Protein AF-A0A7V0LRC5-F1 (afdb_monomer)

Secondary structure (DSSP, 8-state):
---HHHHHHHHHHHHHHHHHHHHHHHHHHHHHHHHHHHHHHHHHHHHTGGGS-HHHHHHHHHHHHHHHHHHH-TT--HHHHHHHHHHHHHHTHHHHHHHHHHHHHHHHHHHHTTTTTS-SS--------------

Radius of gyration: 29.4 Å; Cα contacts (8 Å, |Δi|>4): 55; chains: 1; bounding box: 99×30×68 Å

Mean predicted aligned error: 12.47 Å

Solvent-accessible surface area (backbone atoms only — not comparable to full-atom values): 7906 Å² total; per-residue (Å²): 131,82,53,71,71,56,51,55,50,53,51,52,53,51,50,51,52,53,52,51,55,48,52,55,49,54,41,54,53,50,51,52,51,43,52,52,51,45,53,54,51,51,53,47,50,65,76,44,41,91,81,47,56,72,67,53,50,49,49,33,52,51,29,42,49,52,36,51,53,46,71,68,40,91,80,55,48,64,66,56,51,49,55,30,44,53,45,33,53,62,49,37,44,69,58,53,54,49,53,53,49,53,53,52,54,50,53,52,50,57,54,50,63,64,56,75,71,68,80,73,83,85,86,86,76,89,81,79,88,79,84,84,82,89,135

Sequence (135 aa):
ALAQEDIDRMVHDAEQYAEEDRRLREAAETRNQADQLAHQTDKLLTEQAEQLNDEEKTAIASALEELRTTLNDENASTEDLRAKMDAVVSASQSLAQRLYQQQAEQAEQATAASDEGASDEDVVEAEIIDEGDES

Foldseek 3Di:
DDDPVVVVVVVVVVVVVVVVVVQVVLQVVLLVVLVVLLVVLVVLCVVCVVVDDPVLSVQLVVLSVLLVVLSPDPPRHSVSNVVSSVSNCVSCVVVVVVVVVVVVVVVVVVVVVVVVVPPPDDDPPDDDDDDDDDD

Nearest PDB structures (foldseek):
  7ko2-assembly4_D  TM=8.856E-01  e=9.292E-05  Escherichia coli K-12
  3dpo-assembly2_A  TM=7.938E-01  e=8.246E-05  Escherichia coli K-12
  7ko2-assembly2_B  TM=8.727E-01  e=1.793E-04  Escherichia coli K-12
  4r5l-assembly1_A  TM=7.574E-01  e=6.893E-05  Escherichia coli K-12
  4jnf-assembly1_A  TM=7.909E-01  e=2.020E-04  Escherichia coli K-12

pLDDT: mean 81.76, std 17.69, range [43.34, 97.81]

Structure (mmCIF, N/CA/C/O backbone):
data_AF-A0A7V0LRC5-F1
#
_entry.id   AF-A0A7V0LRC5-F1
#
loop_
_atom_site.group_PDB
_atom_site.id
_atom_site.type_symbol
_atom_site.label_atom_id
_atom_site.label_alt_id
_atom_site.label_comp_id
_atom_site.label_asym_id
_atom_site.label_entity_id
_atom_site.label_seq_id
_atom_site.pdbx_PDB_ins_code
_atom_site.Cartn_x
_atom_site.Cartn_y
_atom_site.Cartn_z
_atom_site.occupancy
_atom_site.B_iso_or_equiv
_atom_site.auth_seq_id
_atom_site.auth_comp_id
_atom_site.auth_asym_id
_atom_site.auth_atom_id
_atom_site.pdbx_PDB_model_num
ATOM 1 N N . ALA A 1 1 ? 19.813 0.111 -48.625 1.00 66.62 1 ALA A N 1
ATOM 2 C CA . ALA A 1 1 ? 19.176 -0.969 -47.851 1.00 66.62 1 ALA A CA 1
ATOM 3 C C . ALA A 1 1 ? 19.958 -1.096 -46.559 1.00 66.62 1 ALA A C 1
ATOM 5 O O . ALA A 1 1 ? 21.181 -1.072 -46.638 1.00 66.62 1 ALA A O 1
ATOM 6 N N . LEU A 1 2 ? 19.285 -1.129 -45.409 1.00 65.12 2 LEU A N 1
ATOM 7 C CA . LEU A 1 2 ? 19.942 -1.497 -44.154 1.00 65.12 2 LEU A CA 1
ATOM 8 C C . LEU A 1 2 ? 20.457 -2.934 -44.299 1.00 65.12 2 LEU A C 1
ATOM 10 O O . LEU A 1 2 ? 19.791 -3.752 -44.941 1.00 65.12 2 LEU A O 1
ATOM 14 N N . ALA A 1 3 ? 21.653 -3.220 -43.785 1.00 82.31 3 ALA A N 1
ATOM 15 C CA . ALA A 1 3 ? 22.128 -4.594 -43.719 1.00 82.31 3 ALA A CA 1
ATOM 16 C C . ALA A 1 3 ? 21.22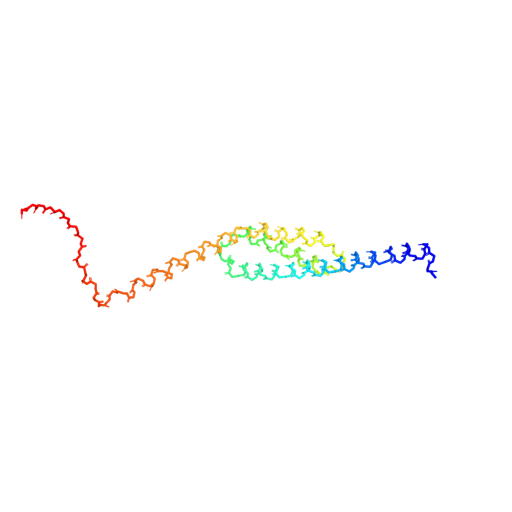1 -5.375 -42.758 1.00 82.31 3 ALA A C 1
ATOM 18 O O . ALA A 1 3 ? 20.700 -4.800 -41.806 1.00 82.31 3 ALA A O 1
ATOM 19 N N . GLN A 1 4 ? 21.030 -6.673 -42.995 1.00 80.69 4 GLN A N 1
ATOM 20 C CA . GLN A 1 4 ? 20.206 -7.525 -42.129 1.00 80.69 4 GLN A CA 1
ATOM 21 C C . GLN A 1 4 ? 20.619 -7.395 -40.647 1.00 80.69 4 GLN A C 1
ATOM 23 O O . GLN A 1 4 ? 19.768 -7.252 -39.783 1.00 80.69 4 GLN A O 1
ATOM 28 N N . GLU A 1 5 ? 21.924 -7.287 -40.385 1.00 81.25 5 GLU A N 1
ATOM 29 C CA . GLU A 1 5 ? 22.511 -7.064 -39.055 1.00 81.25 5 GLU A CA 1
ATOM 30 C C . GLU A 1 5 ? 22.058 -5.755 -38.377 1.00 81.25 5 GLU A C 1
ATOM 32 O O . GLU A 1 5 ? 21.841 -5.721 -37.167 1.00 81.25 5 GLU A O 1
ATOM 37 N N . ASP A 1 6 ? 21.867 -4.676 -39.145 1.00 82.38 6 ASP A N 1
ATOM 38 C CA . ASP A 1 6 ? 21.354 -3.408 -38.615 1.00 82.38 6 ASP A CA 1
ATOM 39 C C . ASP A 1 6 ? 19.860 -3.493 -38.291 1.00 82.38 6 ASP A C 1
ATOM 41 O O . ASP A 1 6 ? 19.409 -2.861 -37.338 1.00 82.38 6 ASP A O 1
ATOM 45 N N . ILE A 1 7 ? 19.098 -4.276 -39.064 1.00 81.88 7 ILE A N 1
ATOM 46 C CA . ILE A 1 7 ? 17.665 -4.500 -38.833 1.00 81.88 7 ILE A CA 1
ATOM 47 C C . ILE A 1 7 ? 17.469 -5.325 -37.560 1.00 81.88 7 ILE A C 1
ATOM 49 O O . ILE A 1 7 ? 16.690 -4.921 -36.702 1.00 81.88 7 ILE A O 1
ATOM 53 N N . ASP A 1 8 ? 18.200 -6.430 -37.407 1.00 84.69 8 ASP A N 1
ATOM 54 C CA . ASP A 1 8 ? 18.142 -7.278 -36.212 1.00 84.69 8 ASP A CA 1
ATOM 55 C C . ASP A 1 8 ? 18.528 -6.502 -34.940 1.00 84.69 8 ASP A C 1
ATOM 57 O O . ASP A 1 8 ? 17.836 -6.592 -33.925 1.00 84.69 8 ASP A O 1
ATOM 61 N N . ARG A 1 9 ? 19.562 -5.649 -35.009 1.00 86.44 9 ARG A N 1
ATOM 62 C CA . ARG A 1 9 ? 19.918 -4.748 -33.902 1.00 86.44 9 ARG A CA 1
ATOM 63 C C . ARG A 1 9 ? 18.801 -3.752 -33.578 1.00 86.44 9 ARG A C 1
ATOM 65 O O . ARG A 1 9 ? 18.459 -3.590 -32.414 1.00 86.44 9 ARG A O 1
ATOM 72 N N . MET A 1 10 ? 18.211 -3.110 -34.589 1.00 84.50 10 MET A N 1
ATOM 73 C CA . MET A 1 10 ? 17.117 -2.151 -34.379 1.00 84.50 10 MET A CA 1
ATOM 74 C C . MET A 1 10 ? 15.874 -2.800 -33.761 1.00 84.50 10 MET A C 1
ATOM 76 O O . MET A 1 10 ? 15.209 -2.168 -32.944 1.00 84.50 10 MET A O 1
ATOM 80 N N . VAL A 1 11 ? 15.553 -4.041 -34.143 1.00 87.94 11 VAL A N 1
ATOM 81 C CA . VAL A 1 11 ? 14.435 -4.795 -33.556 1.00 87.94 11 VAL A CA 1
ATOM 82 C C . VAL A 1 11 ? 14.723 -5.115 -32.093 1.00 87.94 11 VAL A C 1
ATOM 84 O O . VAL A 1 11 ? 13.891 -4.814 -31.244 1.00 87.94 11 VAL A O 1
ATOM 87 N N . HIS A 1 12 ? 15.911 -5.639 -31.788 1.00 88.88 12 HIS A N 1
ATOM 88 C CA . HIS A 1 12 ? 16.288 -5.976 -30.418 1.00 88.88 12 HIS A CA 1
ATOM 89 C C . HIS A 1 12 ? 16.291 -4.753 -29.488 1.00 88.88 12 HIS A C 1
ATOM 91 O O . HIS A 1 12 ? 15.756 -4.812 -28.381 1.00 88.88 12 HIS A O 1
ATOM 97 N N . ASP A 1 13 ? 16.844 -3.628 -29.946 1.00 86.31 13 ASP A N 1
ATOM 98 C CA . ASP A 1 13 ? 16.845 -2.382 -29.179 1.00 86.31 13 ASP A CA 1
ATOM 99 C C . ASP A 1 13 ? 15.404 -1.908 -28.919 1.00 86.31 13 ASP A C 1
ATOM 101 O O . ASP A 1 13 ? 15.056 -1.558 -27.792 1.00 86.31 13 ASP A O 1
ATOM 105 N N . ALA A 1 14 ? 14.533 -1.955 -29.935 1.00 87.88 14 ALA A N 1
ATOM 106 C CA . ALA A 1 14 ? 13.127 -1.580 -29.790 1.00 87.88 14 ALA A CA 1
ATOM 107 C C . ALA A 1 14 ? 12.365 -2.484 -28.805 1.00 87.88 14 ALA A C 1
ATOM 109 O O . ALA A 1 14 ? 11.554 -1.983 -28.024 1.00 87.88 14 ALA A O 1
ATOM 110 N N . GLU A 1 15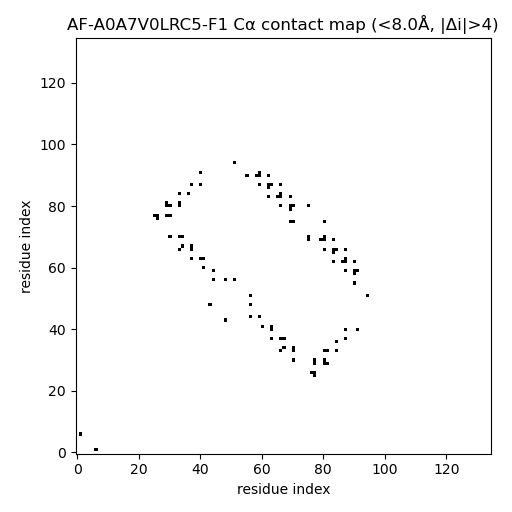 ? 12.627 -3.793 -28.815 1.00 90.06 15 GLU A N 1
ATOM 111 C CA . GLU A 1 15 ? 12.036 -4.746 -27.870 1.00 90.06 15 GLU A CA 1
ATOM 112 C C . GLU A 1 15 ? 12.479 -4.468 -26.430 1.00 90.06 15 GLU A C 1
ATOM 114 O O . GLU A 1 15 ? 11.636 -4.432 -25.532 1.00 90.06 15 GLU A O 1
ATOM 119 N N . GLN A 1 16 ? 13.768 -4.195 -26.206 1.00 91.50 16 GLN A N 1
ATOM 120 C CA . GLN A 1 16 ? 14.274 -3.866 -24.872 1.00 91.50 16 GLN A CA 1
ATOM 121 C C . GLN A 1 16 ? 13.678 -2.565 -24.329 1.00 91.50 16 GLN A C 1
ATOM 123 O O . GLN A 1 16 ? 13.232 -2.534 -23.182 1.00 91.50 16 GLN A O 1
ATOM 128 N N . TYR A 1 17 ? 13.588 -1.513 -25.150 1.00 90.06 17 TYR A N 1
ATOM 129 C CA . TYR A 1 17 ? 12.942 -0.266 -24.732 1.00 90.06 17 TYR A CA 1
ATOM 130 C C . TYR A 1 17 ? 11.454 -0.457 -24.419 1.00 90.06 17 TYR A C 1
ATOM 132 O O . TYR A 1 17 ? 10.946 0.136 -23.468 1.00 90.06 17 TYR A O 1
ATOM 140 N N . ALA A 1 18 ? 10.750 -1.292 -25.190 1.00 91.81 18 ALA A N 1
ATOM 141 C CA . ALA A 1 18 ? 9.351 -1.607 -24.922 1.00 91.81 18 ALA A CA 1
ATOM 142 C C . ALA A 1 18 ? 9.173 -2.379 -23.602 1.00 91.81 18 ALA A C 1
ATOM 144 O O . ALA A 1 18 ? 8.224 -2.118 -22.860 1.00 91.81 18 ALA A O 1
ATOM 145 N N . GLU A 1 19 ? 10.077 -3.312 -23.285 1.00 90.62 19 GLU A N 1
ATOM 146 C CA . GLU A 1 19 ? 10.054 -4.045 -22.016 1.00 90.62 19 GLU A CA 1
ATOM 147 C C . GLU A 1 19 ? 10.386 -3.136 -20.822 1.00 90.62 19 GLU A C 1
ATOM 149 O O . GLU A 1 19 ? 9.738 -3.230 -19.776 1.00 90.62 19 GLU A O 1
ATOM 154 N N . GLU A 1 20 ? 11.348 -2.225 -20.976 1.00 89.69 20 GLU A N 1
ATOM 155 C CA . GLU A 1 20 ? 11.720 -1.261 -19.940 1.00 89.69 20 GLU A CA 1
ATOM 156 C C . GLU A 1 20 ? 10.585 -0.269 -19.644 1.00 89.69 20 GLU A C 1
ATOM 158 O O . GLU A 1 20 ? 10.208 -0.113 -18.481 1.00 89.69 20 GLU A O 1
ATOM 163 N N . ASP A 1 21 ? 9.963 0.324 -20.673 1.00 92.00 21 ASP A N 1
ATOM 164 C CA . ASP A 1 21 ? 8.799 1.213 -20.502 1.00 92.00 21 ASP A CA 1
ATOM 165 C C . ASP A 1 21 ? 7.650 0.493 -19.787 1.00 92.00 21 ASP A C 1
ATOM 167 O O . ASP A 1 21 ? 7.045 1.022 -18.848 1.00 92.00 21 ASP A O 1
ATOM 171 N N . ARG A 1 22 ? 7.393 -0.762 -20.173 1.00 90.75 22 ARG A N 1
ATOM 172 C CA . ARG A 1 22 ? 6.377 -1.589 -19.528 1.00 90.75 22 ARG A CA 1
ATOM 173 C C . ARG A 1 22 ? 6.693 -1.823 -18.052 1.00 90.75 22 ARG A C 1
ATOM 175 O O . ARG A 1 22 ? 5.802 -1.647 -17.223 1.00 90.75 22 ARG A O 1
ATOM 182 N N . ARG A 1 23 ? 7.935 -2.181 -17.705 1.00 89.69 23 ARG A N 1
ATOM 183 C CA . ARG A 1 23 ? 8.342 -2.372 -16.302 1.00 89.69 23 ARG A CA 1
ATOM 184 C C . ARG A 1 23 ? 8.183 -1.094 -15.484 1.00 89.69 23 ARG A C 1
ATOM 186 O O . ARG A 1 23 ? 7.665 -1.157 -14.371 1.00 89.69 23 ARG A O 1
ATOM 193 N N . LEU A 1 24 ? 8.593 0.052 -16.027 1.00 90.75 24 LEU A N 1
ATOM 194 C CA . LEU A 1 24 ? 8.466 1.345 -15.350 1.00 90.75 24 LEU A CA 1
ATOM 195 C C . LEU A 1 24 ? 6.999 1.707 -15.103 1.00 90.75 24 LEU A C 1
ATOM 197 O O . LEU A 1 24 ? 6.644 2.131 -14.001 1.00 90.75 24 LEU A O 1
ATOM 201 N N . ARG A 1 25 ? 6.135 1.484 -16.100 1.00 93.69 25 ARG A N 1
ATOM 202 C CA . ARG A 1 25 ? 4.691 1.690 -15.963 1.00 93.69 25 ARG A CA 1
ATOM 203 C C . ARG A 1 25 ? 4.100 0.781 -14.887 1.00 93.69 25 ARG A C 1
ATOM 205 O O . ARG A 1 25 ? 3.455 1.280 -13.969 1.00 93.69 25 ARG A O 1
ATOM 212 N N . GLU A 1 26 ? 4.369 -0.521 -14.957 1.00 93.44 26 GLU A N 1
ATOM 213 C CA . GLU A 1 26 ? 3.864 -1.494 -13.983 1.00 93.44 26 GLU A CA 1
ATOM 214 C C . GLU A 1 26 ? 4.335 -1.168 -12.556 1.00 93.44 26 GLU A C 1
ATOM 216 O O . GLU A 1 26 ? 3.570 -1.319 -11.601 1.00 93.44 26 GLU A O 1
ATOM 221 N N . ALA A 1 27 ? 5.570 -0.682 -12.395 1.00 91.75 27 ALA A N 1
ATOM 222 C CA . ALA A 1 27 ? 6.091 -0.231 -11.110 1.00 91.75 27 ALA A CA 1
ATOM 223 C C . ALA A 1 27 ? 5.347 0.990 -10.569 1.00 91.75 27 ALA A C 1
ATOM 225 O O . ALA A 1 27 ? 4.913 0.977 -9.414 1.00 91.75 27 ALA A O 1
ATOM 226 N N . ALA A 1 28 ? 5.140 2.011 -11.399 1.00 94.25 28 ALA A N 1
ATOM 227 C CA . ALA A 1 28 ? 4.387 3.198 -11.010 1.00 94.25 28 ALA A CA 1
ATOM 228 C C . ALA A 1 28 ? 2.932 2.859 -10.640 1.00 94.25 28 ALA A C 1
ATOM 230 O O . ALA A 1 28 ? 2.434 3.314 -9.610 1.00 94.25 28 ALA A O 1
ATOM 231 N N . GLU A 1 29 ? 2.257 2.024 -11.434 1.00 95.44 29 GLU A N 1
ATOM 232 C CA . GLU A 1 29 ? 0.888 1.575 -11.155 1.00 95.44 29 GLU A CA 1
ATOM 233 C C . GLU A 1 29 ? 0.803 0.798 -9.839 1.00 95.44 29 GLU A C 1
ATOM 235 O O . GLU A 1 29 ? -0.061 1.085 -9.012 1.00 95.44 29 GLU A O 1
ATOM 240 N N . THR A 1 30 ? 1.738 -0.126 -9.607 1.00 96.31 30 THR A N 1
ATOM 241 C CA . THR A 1 30 ? 1.783 -0.922 -8.371 1.00 96.31 30 THR A CA 1
ATOM 242 C C . THR A 1 30 ? 1.999 -0.030 -7.145 1.00 96.31 30 THR A C 1
ATOM 244 O O . THR A 1 30 ? 1.330 -0.215 -6.131 1.00 96.31 30 THR A O 1
ATOM 247 N N . ARG A 1 31 ? 2.883 0.976 -7.226 1.00 96.06 31 ARG A N 1
ATOM 248 C CA . ARG A 1 31 ? 3.097 1.939 -6.129 1.00 96.06 31 ARG A CA 1
ATOM 249 C C . ARG A 1 31 ? 1.850 2.772 -5.843 1.00 96.06 31 ARG A C 1
ATOM 251 O O . ARG A 1 31 ? 1.491 2.933 -4.683 1.00 96.06 31 ARG A O 1
ATOM 258 N N . ASN A 1 32 ? 1.167 3.251 -6.882 1.00 96.62 32 ASN A N 1
ATOM 259 C CA . ASN A 1 32 ? -0.073 4.012 -6.716 1.00 96.62 32 ASN A CA 1
ATOM 260 C C . ASN A 1 32 ? -1.177 3.164 -6.067 1.00 96.62 32 ASN A C 1
ATOM 262 O O . ASN A 1 32 ? -1.868 3.642 -5.173 1.00 96.62 32 ASN A O 1
ATOM 266 N N . GLN A 1 33 ? -1.322 1.903 -6.482 1.00 96.88 33 GLN A N 1
ATOM 267 C CA . GLN A 1 33 ? -2.277 0.969 -5.877 1.00 96.88 33 GLN A CA 1
ATOM 268 C C . GLN A 1 33 ? -1.954 0.704 -4.402 1.00 96.88 33 GLN A C 1
ATOM 270 O O . GLN A 1 33 ? -2.849 0.741 -3.560 1.00 96.88 33 GLN A O 1
ATOM 275 N N . ALA A 1 34 ? -0.677 0.487 -4.084 1.00 96.81 34 ALA A N 1
ATOM 276 C CA . ALA A 1 34 ? -0.212 0.280 -2.719 1.00 96.81 34 ALA A CA 1
ATOM 277 C C . ALA A 1 34 ? -0.490 1.494 -1.820 1.00 96.81 34 ALA A C 1
ATOM 279 O O . ALA A 1 34 ? -0.981 1.325 -0.706 1.00 96.81 34 ALA A O 1
ATOM 280 N N . ASP A 1 35 ? -0.228 2.710 -2.302 1.00 96.94 35 ASP A N 1
ATOM 281 C CA . ASP A 1 35 ? -0.498 3.941 -1.551 1.00 96.94 35 ASP A CA 1
ATOM 282 C C . ASP A 1 35 ? -2.001 4.146 -1.307 1.00 96.94 35 ASP A C 1
ATOM 284 O O . ASP A 1 35 ? -2.432 4.385 -0.176 1.00 96.94 35 ASP A O 1
ATOM 288 N N . GLN A 1 36 ? -2.822 3.944 -2.344 1.00 97.62 36 GLN A N 1
ATOM 289 C CA . GLN A 1 36 ? -4.281 4.004 -2.232 1.00 97.62 36 GLN A CA 1
ATOM 290 C C . GLN A 1 36 ? -4.818 2.996 -1.210 1.00 97.62 36 GLN A C 1
ATOM 292 O O . GLN A 1 36 ? -5.627 3.360 -0.352 1.00 97.62 36 GLN A O 1
ATOM 297 N N . LEU A 1 37 ? -4.344 1.748 -1.270 1.00 96.12 37 LEU A N 1
ATOM 298 C CA . LEU A 1 37 ? -4.723 0.696 -0.329 1.00 96.12 37 LEU A CA 1
ATOM 299 C C . LEU A 1 37 ? -4.322 1.061 1.104 1.00 96.12 37 LEU A C 1
ATOM 301 O O . LEU A 1 37 ? -5.133 0.919 2.024 1.00 96.12 37 LEU A O 1
ATOM 305 N N . ALA A 1 38 ? -3.092 1.547 1.292 1.00 96.31 38 ALA A N 1
ATOM 306 C CA . ALA A 1 38 ? -2.591 1.950 2.597 1.00 96.31 38 ALA A CA 1
ATOM 307 C C . ALA A 1 38 ? -3.440 3.081 3.190 1.00 96.31 38 ALA A C 1
ATOM 309 O O . ALA A 1 38 ? -3.833 3.016 4.353 1.00 96.31 38 ALA A O 1
ATOM 310 N N . HIS A 1 39 ? -3.769 4.097 2.389 1.00 96.62 39 HIS A N 1
ATOM 311 C CA . HIS A 1 39 ? -4.580 5.224 2.837 1.00 96.62 39 HIS A CA 1
ATOM 312 C C . HIS A 1 39 ? -6.022 4.817 3.173 1.00 96.62 39 HIS A C 1
ATOM 314 O O . HIS A 1 39 ? -6.538 5.186 4.229 1.00 96.62 39 HIS A O 1
ATOM 320 N N . GLN A 1 40 ? -6.670 4.029 2.311 1.00 94.44 40 GLN A N 1
ATOM 321 C CA . GLN A 1 40 ? -8.042 3.570 2.538 1.00 94.44 40 GLN A CA 1
ATOM 322 C C . GLN A 1 40 ? -8.148 2.704 3.796 1.00 94.44 40 GLN A C 1
ATOM 324 O O . GLN A 1 40 ? -9.067 2.883 4.596 1.00 94.44 40 GLN A O 1
ATOM 329 N N . THR A 1 41 ? -7.201 1.786 3.980 1.00 93.38 41 THR A N 1
ATOM 330 C CA . THR A 1 41 ? -7.198 0.870 5.124 1.00 93.38 41 THR A CA 1
ATOM 331 C C . THR A 1 41 ? -6.890 1.606 6.428 1.00 93.38 41 THR A C 1
ATOM 333 O O . THR A 1 41 ? -7.530 1.338 7.437 1.00 93.38 41 THR A O 1
ATOM 336 N N . ASP A 1 42 ? -5.975 2.578 6.419 1.00 94.75 42 ASP A N 1
ATOM 337 C CA . ASP A 1 42 ? -5.657 3.413 7.587 1.00 94.75 42 ASP A CA 1
ATOM 338 C C . ASP A 1 42 ? -6.848 4.265 8.046 1.00 94.75 42 ASP A C 1
ATOM 340 O O . ASP A 1 42 ? -7.187 4.294 9.235 1.00 94.75 42 ASP A O 1
ATOM 344 N N . LYS A 1 43 ? -7.544 4.890 7.088 1.00 93.69 43 LYS A N 1
ATOM 345 C CA . LYS A 1 43 ? -8.780 5.628 7.359 1.00 93.69 43 LYS A CA 1
ATOM 346 C C . LYS A 1 43 ? -9.799 4.729 8.051 1.00 93.69 43 LYS A C 1
ATOM 348 O O . LYS A 1 43 ? -10.373 5.083 9.075 1.00 93.69 43 LYS A O 1
ATOM 353 N N . LEU A 1 44 ? -9.994 3.550 7.492 1.00 89.50 44 LEU A N 1
ATOM 354 C CA . LEU A 1 44 ? -10.988 2.601 7.945 1.00 89.50 44 LEU A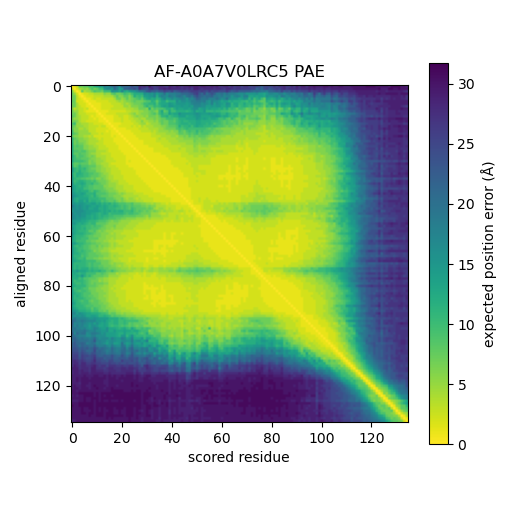 CA 1
ATOM 355 C C . LEU A 1 44 ? -10.642 1.972 9.302 1.00 89.50 44 LEU A C 1
ATOM 357 O O . LEU A 1 44 ? -11.520 1.811 10.147 1.00 89.50 44 LEU A O 1
ATOM 361 N N . LEU A 1 45 ? -9.360 1.697 9.544 1.00 90.25 45 LEU A N 1
ATOM 362 C CA . LEU A 1 45 ? -8.846 1.299 10.851 1.00 90.25 45 LEU A CA 1
ATOM 363 C C . LEU A 1 45 ? -9.146 2.368 11.905 1.00 90.25 45 LEU A C 1
ATOM 365 O O . LEU A 1 45 ? -9.515 2.025 13.021 1.00 90.25 45 LEU A O 1
ATOM 369 N N . THR A 1 46 ? -9.019 3.648 11.548 1.00 90.81 46 THR A N 1
ATOM 370 C CA . THR A 1 46 ? -9.313 4.774 12.444 1.00 90.81 46 THR A CA 1
ATOM 371 C C . THR A 1 46 ? -10.814 4.914 12.708 1.00 90.81 46 THR A C 1
ATOM 373 O O . THR A 1 46 ? -11.221 5.063 13.857 1.00 90.81 46 THR A O 1
ATOM 376 N N . GLU A 1 47 ? -11.645 4.833 11.667 1.00 90.12 47 GLU A N 1
ATOM 377 C CA . GLU A 1 47 ? -13.104 4.995 11.767 1.00 90.12 47 GLU A CA 1
ATOM 378 C C . GLU A 1 47 ? -13.788 3.828 12.492 1.00 90.12 47 GLU A C 1
ATOM 380 O O . GLU A 1 47 ? -14.776 4.033 13.191 1.00 90.12 47 GLU A O 1
ATOM 385 N N . GLN A 1 48 ? -13.264 2.608 12.350 1.00 86.19 48 GLN A N 1
ATOM 386 C CA . GLN A 1 48 ? -13.844 1.389 12.928 1.00 86.19 48 GLN A CA 1
ATOM 387 C C . GLN A 1 48 ? -12.984 0.813 14.063 1.00 86.19 48 GLN A C 1
ATOM 389 O O . GLN A 1 48 ? -13.181 -0.334 14.469 1.00 86.19 48 GLN A O 1
ATOM 394 N N . ALA A 1 49 ? -12.042 1.599 14.604 1.00 84.69 49 ALA A N 1
ATOM 395 C CA . ALA A 1 49 ? -11.130 1.165 15.661 1.00 84.69 49 ALA A CA 1
ATOM 396 C C . ALA A 1 49 ? -11.889 0.558 16.847 1.00 84.69 49 ALA A C 1
ATOM 398 O O . ALA A 1 49 ? -11.523 -0.489 17.366 1.00 84.69 49 ALA A O 1
ATOM 399 N N . GLU A 1 50 ? -12.981 1.174 17.283 1.00 86.94 50 GLU A N 1
ATOM 400 C CA . GLU A 1 50 ? -13.733 0.710 18.455 1.00 86.94 50 GLU A CA 1
ATOM 401 C C . GLU A 1 50 ? -14.388 -0.668 18.254 1.00 86.94 50 GLU A C 1
ATOM 403 O O . GLU A 1 50 ? -14.681 -1.356 19.228 1.00 86.94 50 GLU A O 1
ATOM 408 N N . GLN A 1 51 ? -14.560 -1.104 17.003 1.00 84.44 51 GLN A N 1
ATOM 409 C CA . GLN A 1 51 ? -15.179 -2.381 16.641 1.00 84.44 51 GLN A CA 1
ATOM 410 C C . GLN A 1 51 ? -14.169 -3.514 16.419 1.00 84.44 51 GLN A C 1
ATOM 412 O O . GLN A 1 51 ? -14.558 -4.642 16.111 1.00 84.44 51 GLN A O 1
ATOM 417 N N . LEU A 1 52 ? -12.873 -3.222 16.527 1.00 84.75 52 LEU A N 1
ATOM 418 C CA . LEU A 1 52 ? -11.785 -4.183 16.355 1.00 84.75 52 LEU A CA 1
ATOM 419 C C . LEU A 1 52 ? -11.199 -4.549 17.716 1.00 84.75 52 LEU A C 1
ATOM 421 O O . LEU A 1 52 ? -11.036 -3.690 18.591 1.00 84.75 52 LEU A O 1
ATOM 425 N N . ASN A 1 53 ? -10.826 -5.816 17.879 1.00 90.06 53 ASN A N 1
ATOM 426 C CA . ASN A 1 53 ? -10.019 -6.208 19.030 1.00 90.06 53 ASN A CA 1
ATOM 427 C C . ASN A 1 53 ? -8.555 -5.739 18.855 1.00 90.06 53 ASN A C 1
ATOM 429 O O . ASN A 1 53 ? -8.134 -5.347 17.764 1.00 90.06 53 ASN A O 1
ATOM 433 N N . ASP A 1 54 ? -7.775 -5.742 19.937 1.00 90.75 54 ASP A N 1
ATOM 434 C CA . ASP A 1 54 ? -6.398 -5.225 19.917 1.00 90.75 54 ASP A CA 1
ATOM 435 C C . ASP A 1 54 ? -5.456 -6.033 19.015 1.00 90.75 54 ASP A C 1
ATOM 437 O O . ASP A 1 54 ? -4.521 -5.474 18.439 1.00 90.75 54 ASP A O 1
ATOM 441 N N . GLU A 1 55 ? -5.712 -7.331 18.853 1.00 90.94 55 GLU A N 1
ATOM 442 C CA . GLU A 1 55 ? -4.935 -8.207 17.976 1.00 90.94 55 GLU A CA 1
ATOM 443 C C . GLU A 1 55 ? -5.148 -7.834 16.502 1.00 90.94 55 GLU A C 1
ATOM 445 O O . GLU A 1 55 ? -4.181 -7.636 15.770 1.00 90.94 55 GLU A O 1
ATOM 450 N N . GLU A 1 56 ? -6.399 -7.624 16.090 1.00 90.62 56 GLU A N 1
ATOM 451 C CA . GLU A 1 56 ? -6.763 -7.174 14.743 1.00 90.62 56 GLU A CA 1
ATOM 452 C C . GLU A 1 56 ? -6.186 -5.795 14.430 1.00 90.62 56 GLU A C 1
ATOM 454 O O . GLU A 1 56 ? -5.581 -5.598 13.376 1.00 90.62 56 GLU A O 1
ATOM 459 N N . LYS A 1 57 ? -6.317 -4.842 15.363 1.00 92.25 57 LYS A N 1
ATOM 460 C CA . LYS A 1 57 ? -5.737 -3.500 15.205 1.00 92.25 57 LYS A CA 1
ATOM 461 C C . LYS A 1 57 ? -4.238 -3.566 14.990 1.00 92.25 57 LYS A C 1
ATOM 463 O O . LYS A 1 57 ? -3.714 -2.908 14.097 1.00 92.25 57 LYS A O 1
ATOM 468 N N . THR A 1 58 ? -3.561 -4.356 15.818 1.00 94.44 58 THR A N 1
ATOM 469 C CA . THR A 1 58 ? -2.106 -4.494 15.784 1.00 94.44 58 THR A CA 1
ATOM 470 C C . THR A 1 58 ? -1.656 -5.161 14.489 1.00 94.44 58 THR A C 1
ATOM 472 O O . THR A 1 58 ? -0.711 -4.686 13.862 1.00 94.44 58 THR A O 1
ATOM 475 N N . ALA A 1 59 ? -2.351 -6.211 14.046 1.00 94.44 59 ALA A N 1
ATOM 476 C CA . ALA A 1 59 ? -2.054 -6.899 12.794 1.00 94.44 59 ALA A CA 1
ATOM 477 C C . ALA A 1 59 ? -2.200 -5.969 11.577 1.00 94.44 59 ALA A C 1
ATOM 479 O O . ALA A 1 59 ? -1.295 -5.901 10.745 1.00 94.44 59 ALA A O 1
ATOM 480 N N . ILE A 1 60 ? -3.298 -5.208 11.497 1.00 94.69 60 ILE A N 1
ATOM 481 C CA . ILE A 1 60 ? -3.539 -4.259 10.399 1.00 94.69 60 ILE A CA 1
ATOM 482 C C . ILE A 1 60 ? -2.528 -3.107 10.448 1.00 94.69 60 ILE A C 1
ATOM 484 O O . ILE A 1 60 ? -1.935 -2.773 9.423 1.00 94.69 60 ILE A O 1
ATOM 488 N N . ALA A 1 61 ? -2.293 -2.518 11.625 1.00 95.19 61 ALA A N 1
ATOM 489 C CA . ALA A 1 61 ? -1.341 -1.419 11.790 1.00 95.19 61 ALA A CA 1
ATOM 490 C C . ALA A 1 61 ? 0.087 -1.835 11.412 1.00 95.19 61 ALA A C 1
ATOM 492 O O . ALA A 1 61 ? 0.776 -1.091 10.718 1.00 95.19 61 ALA A O 1
ATOM 493 N N . SER A 1 62 ? 0.509 -3.039 11.808 1.00 97.06 62 SER A N 1
ATOM 494 C CA . SER A 1 62 ? 1.822 -3.576 11.450 1.00 97.06 62 SER A CA 1
ATOM 495 C C . SER A 1 62 ? 1.943 -3.812 9.943 1.00 97.06 62 SER A C 1
ATOM 497 O O . SER A 1 62 ? 2.923 -3.377 9.345 1.00 97.06 62 SER A O 1
ATOM 499 N N . ALA A 1 63 ? 0.937 -4.417 9.301 1.00 97.19 63 ALA A N 1
ATOM 500 C CA . ALA A 1 63 ? 0.949 -4.621 7.850 1.00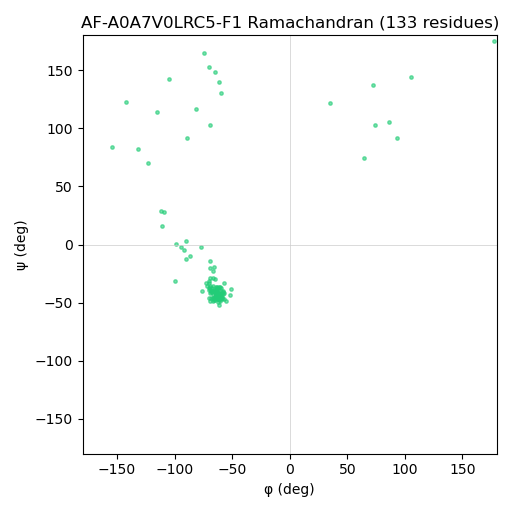 97.19 63 ALA A CA 1
ATOM 501 C C . ALA A 1 63 ? 0.973 -3.288 7.074 1.00 97.19 63 ALA A C 1
ATOM 503 O O . ALA A 1 63 ? 1.671 -3.162 6.066 1.00 97.19 63 ALA A O 1
ATOM 504 N N . LEU A 1 64 ? 0.245 -2.275 7.558 1.00 97.44 64 LEU A N 1
ATOM 505 C CA . LEU A 1 64 ? 0.259 -0.919 7.004 1.00 97.44 64 LEU A CA 1
ATOM 506 C C . LEU A 1 64 ? 1.623 -0.245 7.137 1.00 97.44 64 LEU A C 1
ATOM 508 O O . LEU A 1 64 ? 2.071 0.413 6.197 1.00 97.44 64 LEU A O 1
ATOM 512 N N . GLU A 1 65 ? 2.272 -0.386 8.292 1.00 97.62 65 GLU A N 1
ATOM 513 C CA . GLU A 1 65 ? 3.618 0.138 8.513 1.00 97.62 65 GLU A CA 1
ATOM 514 C C . GLU A 1 65 ? 4.607 -0.499 7.538 1.00 97.62 65 GLU A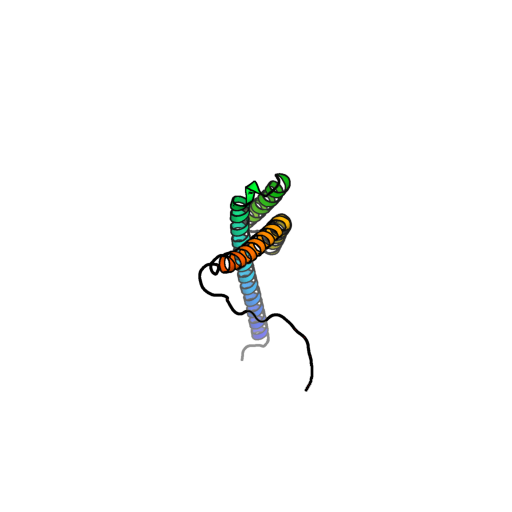 C 1
ATOM 516 O O . GLU A 1 65 ? 5.309 0.222 6.834 1.00 97.62 65 GLU A O 1
ATOM 521 N N . GLU A 1 66 ? 4.594 -1.827 7.409 1.00 97.19 66 GLU A N 1
ATOM 522 C CA . GLU A 1 66 ? 5.469 -2.532 6.473 1.00 97.19 66 GLU A CA 1
ATOM 523 C C . GLU A 1 66 ? 5.242 -2.095 5.019 1.00 97.19 66 GLU A C 1
ATOM 525 O O . GLU A 1 66 ? 6.209 -1.811 4.311 1.00 97.19 66 GLU A O 1
ATOM 530 N N . LEU A 1 67 ? 3.982 -1.986 4.573 1.00 97.62 67 LEU A N 1
ATOM 531 C CA . LEU A 1 67 ? 3.659 -1.511 3.224 1.00 97.62 67 LEU A CA 1
ATOM 532 C C . LEU A 1 67 ? 4.160 -0.079 2.998 1.00 97.62 67 LEU A C 1
ATOM 534 O O . LEU A 1 67 ? 4.742 0.214 1.954 1.00 97.62 67 LEU A O 1
ATOM 538 N N . ARG A 1 68 ? 3.985 0.810 3.985 1.00 96.56 68 ARG A N 1
ATOM 539 C CA . ARG A 1 68 ? 4.492 2.189 3.935 1.00 96.56 68 ARG A CA 1
ATOM 540 C C . ARG A 1 68 ? 6.013 2.228 3.898 1.00 96.56 68 ARG A C 1
ATOM 542 O O . ARG A 1 68 ? 6.571 3.016 3.141 1.00 96.56 68 ARG A O 1
ATOM 549 N N . THR A 1 69 ? 6.704 1.398 4.674 1.00 96.75 69 THR A N 1
ATOM 550 C CA . THR A 1 69 ? 8.168 1.309 4.622 1.00 96.75 69 THR A CA 1
ATOM 551 C C . THR A 1 69 ? 8.632 0.877 3.234 1.00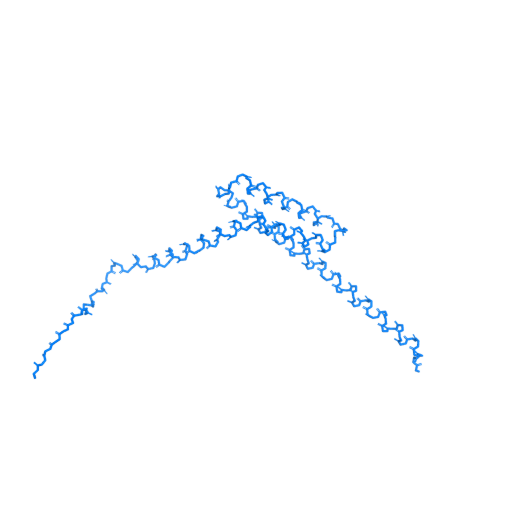 96.75 69 THR A C 1
ATOM 553 O O . THR A 1 69 ? 9.488 1.542 2.657 1.00 96.75 69 THR A O 1
ATOM 556 N N . THR A 1 70 ? 8.021 -0.157 2.649 1.00 95.94 70 THR A N 1
ATOM 557 C CA . THR A 1 70 ? 8.336 -0.607 1.284 1.00 95.94 70 THR A CA 1
ATOM 558 C C . THR A 1 70 ? 8.016 0.466 0.233 1.00 95.94 70 THR A C 1
ATOM 560 O O . THR A 1 70 ? 8.783 0.656 -0.704 1.00 95.94 70 THR A O 1
ATOM 563 N N . LEU A 1 71 ? 6.938 1.238 0.406 1.00 94.56 71 LEU A N 1
ATOM 564 C CA . LEU A 1 71 ? 6.603 2.388 -0.446 1.00 94.56 71 LEU A CA 1
ATOM 565 C C . LEU A 1 71 ? 7.586 3.560 -0.341 1.00 94.56 71 LEU A C 1
ATOM 567 O O . LEU A 1 71 ? 7.641 4.377 -1.259 1.00 94.56 71 LEU A O 1
ATOM 571 N N . ASN A 1 72 ? 8.339 3.675 0.751 1.00 94.38 72 ASN A N 1
ATOM 572 C CA . ASN A 1 72 ? 9.385 4.689 0.898 1.00 94.38 72 ASN A CA 1
ATOM 573 C C . ASN A 1 72 ? 10.750 4.201 0.393 1.00 94.38 72 ASN A C 1
ATOM 575 O O . ASN A 1 72 ? 11.654 5.013 0.211 1.00 94.38 72 ASN A O 1
ATOM 579 N N . ASP A 1 73 ? 10.902 2.902 0.138 1.00 94.00 73 ASP A N 1
ATOM 580 C CA . ASP A 1 73 ? 12.095 2.356 -0.495 1.00 94.00 73 ASP A CA 1
ATOM 581 C C . ASP A 1 73 ? 12.005 2.531 -2.020 1.00 94.00 73 ASP A C 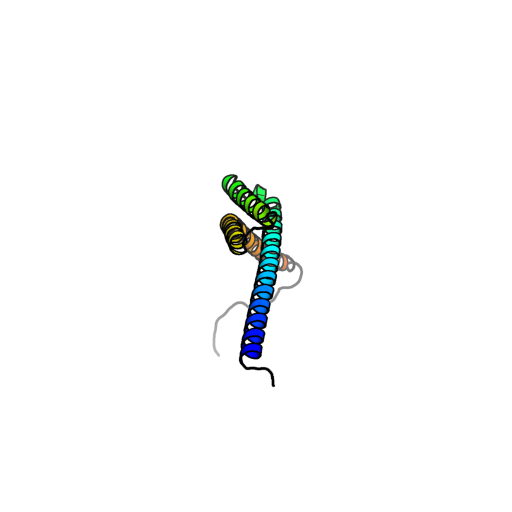1
ATOM 583 O O . ASP A 1 73 ? 11.106 2.019 -2.701 1.00 94.00 73 ASP A O 1
ATOM 587 N N . GLU A 1 74 ? 12.934 3.310 -2.570 1.00 87.88 74 GLU A N 1
ATOM 588 C CA . GLU A 1 74 ? 13.053 3.550 -4.011 1.00 87.88 74 GLU A CA 1
ATOM 589 C C . GLU A 1 74 ? 13.519 2.299 -4.770 1.00 87.88 74 GLU A C 1
ATOM 591 O O . GLU A 1 74 ? 13.270 2.185 -5.968 1.00 87.88 74 GLU A O 1
ATOM 596 N N . ASN A 1 75 ? 14.141 1.339 -4.077 1.00 90.44 75 ASN A N 1
ATOM 597 C CA . ASN A 1 75 ? 14.640 0.090 -4.652 1.00 90.44 75 ASN A CA 1
ATOM 598 C C . ASN A 1 75 ? 13.692 -1.094 -4.430 1.00 90.44 75 ASN A C 1
ATOM 600 O O . ASN A 1 75 ? 14.013 -2.205 -4.853 1.00 90.44 75 ASN A O 1
ATOM 604 N N . ALA A 1 76 ? 12.548 -0.883 -3.771 1.00 91.19 76 ALA A N 1
ATOM 605 C CA . ALA A 1 76 ? 11.576 -1.944 -3.555 1.00 91.19 76 ALA A CA 1
ATOM 606 C C . ALA A 1 76 ? 11.079 -2.513 -4.887 1.00 91.19 76 ALA A C 1
ATOM 608 O O . ALA A 1 76 ? 10.638 -1.777 -5.778 1.00 91.19 76 ALA A O 1
ATOM 609 N N . SER A 1 77 ? 11.100 -3.839 -4.993 1.00 94.12 77 SER A N 1
ATOM 610 C CA . SER A 1 77 ? 10.613 -4.532 -6.178 1.00 94.12 77 SER A CA 1
ATOM 611 C C . SER A 1 77 ? 9.091 -4.419 -6.264 1.00 94.12 77 SER A C 1
ATOM 613 O O . SER A 1 77 ? 8.384 -4.360 -5.255 1.00 94.12 77 SER A O 1
ATOM 615 N N . THR A 1 78 ? 8.545 -4.475 -7.477 1.00 93.94 78 THR A N 1
ATOM 616 C CA . THR A 1 78 ? 7.091 -4.593 -7.679 1.00 93.94 78 THR A CA 1
ATOM 617 C C . THR A 1 78 ? 6.503 -5.821 -6.993 1.00 93.94 78 THR A C 1
ATOM 619 O O . THR A 1 78 ? 5.370 -5.777 -6.526 1.00 93.94 78 THR A O 1
ATOM 622 N N . GLU A 1 79 ? 7.263 -6.912 -6.913 1.00 94.81 79 GLU A N 1
ATOM 623 C CA . GLU A 1 79 ? 6.869 -8.122 -6.188 1.00 94.81 79 GLU A CA 1
ATOM 624 C C . GLU A 1 79 ? 6.784 -7.892 -4.674 1.00 94.81 79 GLU A C 1
ATOM 626 O O . GLU A 1 79 ? 5.810 -8.321 -4.058 1.00 94.81 79 GLU A O 1
ATOM 631 N N . ASP A 1 80 ? 7.727 -7.145 -4.089 1.00 95.19 80 ASP A N 1
ATOM 632 C CA . ASP A 1 80 ? 7.719 -6.820 -2.657 1.00 95.19 80 ASP A CA 1
ATOM 633 C C . ASP A 1 80 ? 6.497 -5.971 -2.294 1.00 95.19 80 ASP A C 1
ATOM 635 O O . ASP A 1 80 ? 5.786 -6.263 -1.331 1.00 95.19 80 ASP A O 1
ATOM 639 N N . LEU A 1 81 ? 6.199 -4.954 -3.112 1.00 95.75 81 LEU A N 1
ATOM 640 C CA . LEU A 1 81 ? 5.002 -4.128 -2.943 1.00 95.75 81 LEU A CA 1
ATOM 641 C C . LEU A 1 81 ? 3.725 -4.964 -3.028 1.00 95.75 81 LEU A C 1
ATOM 643 O O . LEU A 1 81 ? 2.837 -4.793 -2.197 1.00 95.75 81 LEU A O 1
ATOM 647 N N . ARG A 1 82 ? 3.634 -5.892 -3.988 1.00 96.44 82 ARG A N 1
ATOM 648 C CA . ARG A 1 82 ? 2.479 -6.795 -4.111 1.00 96.44 82 ARG A CA 1
ATOM 649 C C . ARG A 1 82 ? 2.324 -7.692 -2.894 1.00 96.44 82 ARG A C 1
ATOM 651 O O . ARG A 1 82 ? 1.238 -7.735 -2.328 1.00 96.44 82 ARG A O 1
ATOM 658 N N . ALA A 1 83 ? 3.408 -8.304 -2.427 1.00 97.69 83 ALA A N 1
ATOM 659 C CA . ALA A 1 83 ? 3.377 -9.138 -1.233 1.00 97.69 83 ALA A CA 1
ATOM 660 C C . ALA A 1 83 ? 2.912 -8.357 0.010 1.00 97.69 83 ALA A C 1
ATOM 662 O O . ALA A 1 83 ? 2.128 -8.867 0.811 1.00 97.69 83 ALA A O 1
ATOM 663 N N . LYS A 1 84 ? 3.351 -7.101 0.170 1.00 97.69 84 LYS A N 1
ATOM 664 C CA . LYS A 1 84 ? 2.897 -6.241 1.273 1.00 97.69 84 LYS A CA 1
ATOM 665 C C . LYS A 1 84 ? 1.452 -5.766 1.105 1.00 97.69 84 LYS A C 1
ATOM 667 O O . LYS A 1 84 ? 0.728 -5.711 2.096 1.00 97.69 84 LYS A O 1
ATOM 672 N N . MET A 1 85 ? 0.998 -5.493 -0.119 1.00 97.81 85 MET A N 1
ATOM 673 C CA . MET A 1 85 ? -0.421 -5.232 -0.387 1.00 97.81 85 MET A CA 1
ATOM 674 C C . MET A 1 85 ? -1.289 -6.437 -0.006 1.00 97.81 85 MET A C 1
ATOM 676 O O . MET A 1 85 ? -2.279 -6.269 0.703 1.00 97.81 85 MET A O 1
ATOM 680 N N . ASP A 1 86 ? -0.893 -7.649 -0.398 1.00 97.12 86 ASP A N 1
ATOM 681 C CA . ASP A 1 86 ? -1.608 -8.881 -0.047 1.00 97.12 86 ASP A CA 1
ATOM 682 C C . ASP A 1 86 ? -1.652 -9.107 1.470 1.00 97.12 86 ASP A C 1
ATOM 684 O O . ASP A 1 86 ? -2.672 -9.551 2.004 1.00 97.12 86 ASP A O 1
ATOM 688 N N . ALA A 1 87 ? -0.578 -8.758 2.187 1.00 97.19 87 ALA A N 1
ATOM 689 C CA . ALA A 1 87 ? -0.549 -8.804 3.647 1.00 97.19 87 ALA A CA 1
ATOM 690 C C . ALA A 1 87 ? -1.560 -7.825 4.271 1.00 97.19 87 ALA A C 1
ATOM 692 O O . ALA A 1 87 ? -2.309 -8.216 5.169 1.00 97.19 87 ALA A O 1
ATOM 693 N N . VAL A 1 88 ? -1.645 -6.589 3.762 1.00 96.75 88 VAL A N 1
ATOM 694 C CA . VAL A 1 88 ? -2.643 -5.598 4.205 1.00 96.75 88 VAL A CA 1
ATOM 695 C C . VAL A 1 88 ? -4.066 -6.078 3.922 1.00 96.75 88 VAL A C 1
ATOM 697 O O . VAL A 1 88 ? -4.909 -6.037 4.820 1.00 96.75 88 VAL A O 1
ATOM 700 N N . VAL A 1 89 ? -4.339 -6.584 2.715 1.00 94.56 89 VAL A N 1
ATOM 701 C CA . VAL A 1 89 ? -5.650 -7.155 2.357 1.00 94.56 89 VAL A CA 1
ATOM 702 C C . VAL A 1 89 ? -6.002 -8.312 3.286 1.00 94.56 89 VAL A C 1
ATOM 704 O O . VAL A 1 89 ? -7.112 -8.363 3.813 1.00 94.56 89 VAL A O 1
ATOM 707 N N . SER A 1 90 ? -5.050 -9.211 3.537 1.00 95.00 90 SER A N 1
ATOM 708 C CA . SER A 1 90 ? -5.254 -10.385 4.385 1.00 95.00 90 SER A CA 1
ATOM 709 C C . SER A 1 90 ? -5.564 -10.004 5.830 1.00 95.00 90 SER A C 1
ATOM 711 O O . SER A 1 90 ? -6.507 -10.549 6.403 1.00 95.00 90 SER A O 1
ATOM 713 N N . ALA A 1 91 ? -4.819 -9.050 6.396 1.00 93.56 91 ALA A N 1
ATOM 714 C CA . ALA A 1 91 ? -5.049 -8.538 7.745 1.00 93.56 91 ALA A CA 1
ATOM 715 C C . ALA A 1 91 ? -6.381 -7.776 7.862 1.00 93.56 91 ALA A C 1
ATOM 717 O O . ALA A 1 91 ? -7.008 -7.784 8.918 1.00 93.56 91 ALA A O 1
ATOM 718 N N . SER A 1 92 ? -6.844 -7.162 6.770 1.00 91.31 92 SER A N 1
ATOM 719 C CA . SER A 1 92 ? -8.068 -6.350 6.737 1.00 91.31 92 SER A CA 1
ATOM 720 C C . SER A 1 92 ? -9.336 -7.143 6.402 1.00 91.31 92 SER A C 1
ATOM 722 O O . SER A 1 92 ? -10.411 -6.552 6.304 1.00 91.31 92 SER A O 1
ATOM 724 N N . GLN A 1 93 ? -9.257 -8.468 6.226 1.00 89.31 93 GLN A N 1
ATOM 725 C CA . GLN A 1 93 ? -10.413 -9.285 5.830 1.00 89.31 93 GLN A CA 1
ATOM 726 C C . GLN A 1 93 ? -11.582 -9.193 6.817 1.00 89.31 93 GLN A C 1
ATOM 728 O O . GLN A 1 93 ? -12.723 -9.007 6.393 1.00 89.31 93 GLN A O 1
ATOM 733 N N . SER A 1 94 ? -11.316 -9.291 8.123 1.00 82.25 94 SER A N 1
ATOM 734 C CA . SER A 1 94 ? -12.374 -9.224 9.141 1.00 82.25 94 SER A CA 1
ATOM 735 C C . SER A 1 94 ? -13.062 -7.860 9.152 1.00 82.25 94 SER A C 1
ATOM 737 O O . SER A 1 94 ? -14.279 -7.753 9.301 1.00 82.25 94 SER A O 1
ATOM 739 N N . LEU A 1 95 ? -12.279 -6.815 8.916 1.00 82.88 95 LEU A N 1
ATOM 740 C CA . LEU A 1 95 ? -12.740 -5.447 8.833 1.00 82.88 95 LEU A CA 1
ATOM 741 C C . LEU A 1 95 ? -13.600 -5.224 7.568 1.00 82.88 95 LEU A C 1
ATOM 743 O O . LEU A 1 95 ? -14.665 -4.609 7.645 1.00 82.88 95 LEU A O 1
ATOM 747 N N . ALA A 1 96 ? -13.201 -5.786 6.421 1.00 82.94 96 ALA A N 1
ATOM 748 C CA . ALA A 1 96 ? -13.972 -5.720 5.178 1.00 82.94 96 ALA A CA 1
ATOM 749 C C . ALA A 1 96 ? -15.323 -6.447 5.297 1.00 82.94 96 ALA A C 1
ATOM 751 O O . ALA A 1 96 ? -16.345 -5.949 4.822 1.00 82.94 96 ALA A O 1
ATOM 752 N N . GLN A 1 97 ? -15.348 -7.596 5.981 1.00 84.69 97 GLN A N 1
ATOM 753 C CA . GLN A 1 97 ? -16.580 -8.339 6.258 1.00 84.69 97 GLN A CA 1
ATOM 754 C C . GLN A 1 97 ? -17.570 -7.522 7.102 1.00 84.69 97 GLN A C 1
ATOM 756 O O . GLN A 1 97 ? -18.759 -7.501 6.789 1.00 84.69 97 GLN A O 1
ATOM 761 N N . ARG A 1 98 ? -17.092 -6.809 8.129 1.00 80.56 98 ARG A N 1
ATOM 762 C CA . ARG A 1 98 ? -17.945 -5.960 8.982 1.00 80.56 98 ARG A CA 1
ATOM 763 C C . ARG A 1 98 ? -18.498 -4.749 8.244 1.00 80.56 98 ARG A C 1
ATOM 765 O O . ARG A 1 98 ? -19.671 -4.437 8.399 1.00 80.56 98 ARG A O 1
ATOM 772 N N . LEU A 1 99 ? -17.688 -4.099 7.410 1.00 79.94 99 LEU A N 1
ATOM 773 C CA . LEU A 1 99 ? -18.152 -3.005 6.550 1.00 79.94 99 LEU A CA 1
ATOM 774 C C . LEU A 1 99 ? -19.300 -3.432 5.636 1.00 79.94 99 LEU A C 1
ATOM 776 O O . LEU A 1 99 ? -20.247 -2.676 5.433 1.00 79.94 99 LEU A O 1
ATOM 780 N N . TYR A 1 100 ? -19.193 -4.632 5.062 1.00 82.88 100 TYR A N 1
ATOM 781 C CA . TYR A 1 100 ? -20.233 -5.173 4.198 1.00 82.88 100 TYR A CA 1
ATOM 782 C C . TYR A 1 100 ? -21.519 -5.459 4.984 1.00 82.88 100 TYR 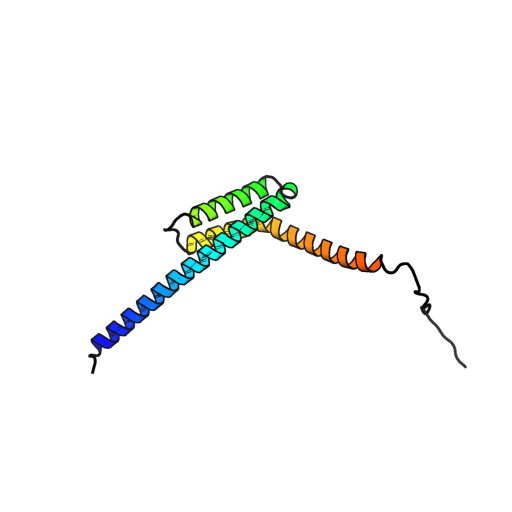A C 1
ATOM 784 O O . TYR A 1 100 ? -22.605 -5.139 4.509 1.00 82.88 100 TYR A O 1
ATOM 792 N N . GLN A 1 101 ? -21.395 -5.992 6.205 1.00 83.06 101 GLN A N 1
ATOM 793 C CA . GLN A 1 101 ? -22.528 -6.202 7.113 1.00 83.06 101 GLN A CA 1
ATOM 794 C C . GLN A 1 101 ? -23.200 -4.876 7.499 1.00 83.06 101 GLN A C 1
ATOM 796 O O . GLN A 1 101 ? -24.395 -4.730 7.271 1.00 83.06 101 GLN A O 1
ATOM 801 N N . GLN A 1 102 ? -22.434 -3.867 7.931 1.00 79.50 102 GLN A N 1
ATOM 802 C CA . GLN A 1 102 ? -22.973 -2.538 8.252 1.00 79.50 102 GLN A CA 1
ATOM 803 C C . GLN A 1 102 ? -23.690 -1.880 7.068 1.00 79.50 102 GLN A C 1
ATOM 805 O O . GLN A 1 102 ? -24.726 -1.244 7.252 1.00 79.50 102 GLN A O 1
ATOM 810 N N . GLN A 1 103 ? -23.146 -1.999 5.851 1.00 78.75 103 GLN A N 1
ATOM 811 C CA . GLN A 1 103 ? -23.800 -1.451 4.661 1.00 78.75 103 GLN A CA 1
ATOM 812 C C . GLN A 1 103 ? -25.105 -2.180 4.331 1.00 78.75 103 GLN A C 1
ATOM 814 O O . GLN A 1 103 ? -26.066 -1.528 3.924 1.00 78.75 103 GLN A O 1
ATOM 819 N N . ALA A 1 104 ? -25.163 -3.500 4.524 1.00 79.44 104 ALA A N 1
ATOM 820 C CA . ALA A 1 104 ? -26.399 -4.261 4.364 1.00 79.44 104 ALA A CA 1
ATOM 821 C C . ALA A 1 104 ? -27.457 -3.825 5.394 1.00 79.44 104 ALA A C 1
ATOM 823 O O . ALA A 1 104 ? -28.590 -3.529 5.019 1.00 79.44 104 ALA A O 1
ATOM 824 N N . GLU A 1 105 ? -27.061 -3.659 6.658 1.00 76.19 105 GLU A N 1
ATOM 825 C CA . GLU A 1 105 ? -27.945 -3.193 7.733 1.00 76.19 105 GLU A CA 1
ATOM 826 C C . GLU A 1 105 ? -28.454 -1.759 7.490 1.00 76.19 105 GLU A C 1
ATOM 828 O O . GLU A 1 105 ? -29.632 -1.468 7.704 1.00 76.19 105 GLU A O 1
ATOM 833 N N . GLN A 1 106 ? -27.607 -0.857 6.977 1.00 73.00 106 GLN A N 1
ATOM 834 C CA . GLN A 1 106 ? -28.033 0.491 6.575 1.00 73.00 106 GLN A CA 1
ATOM 835 C C . GLN A 1 106 ? -28.994 0.478 5.379 1.00 73.00 106 GLN A C 1
ATOM 837 O O . GLN A 1 106 ? -29.914 1.297 5.333 1.00 73.00 106 GLN A O 1
ATOM 842 N N . ALA A 1 107 ? -28.817 -0.437 4.423 1.00 71.56 107 ALA A N 1
ATOM 843 C CA . ALA A 1 107 ? -29.718 -0.572 3.278 1.00 71.56 107 ALA A CA 1
ATOM 844 C C . ALA A 1 107 ? -31.106 -1.106 3.688 1.00 71.56 107 ALA A C 1
ATOM 846 O O . ALA A 1 107 ? -32.129 -0.632 3.182 1.00 71.56 107 ALA A O 1
ATOM 847 N N . GLU A 1 108 ? -31.165 -2.035 4.647 1.00 64.88 108 GLU A N 1
ATOM 848 C CA . GLU A 1 108 ? -32.427 -2.502 5.237 1.00 64.88 108 GLU A CA 1
ATOM 849 C C . GLU A 1 108 ? -33.116 -1.396 6.052 1.00 64.88 108 GLU A C 1
ATOM 851 O O . GLU A 1 108 ? -34.326 -1.195 5.931 1.00 64.88 108 GLU A O 1
ATOM 856 N N . GLN A 1 109 ? -32.354 -0.595 6.802 1.00 59.59 109 GLN A N 1
ATOM 857 C CA . GLN A 1 109 ? -32.901 0.511 7.592 1.00 59.59 109 GLN A CA 1
ATOM 858 C C . GLN A 1 109 ? -33.413 1.677 6.722 1.00 59.59 109 GLN A C 1
ATOM 860 O O . GLN A 1 109 ? -34.416 2.303 7.064 1.00 59.59 109 GLN A O 1
ATOM 865 N N . ALA A 1 110 ? -32.803 1.927 5.558 1.00 59.25 110 ALA A N 1
ATOM 866 C CA . ALA A 1 110 ? -33.308 2.885 4.568 1.00 59.25 110 ALA A CA 1
ATOM 867 C C . ALA A 1 110 ? -34.616 2.419 3.892 1.00 59.25 110 ALA A C 1
ATOM 869 O O . ALA A 1 110 ? -35.449 3.244 3.507 1.00 59.25 110 ALA A O 1
ATOM 870 N N . THR A 1 111 ? -34.819 1.103 3.786 1.00 54.88 111 THR A N 1
ATOM 871 C CA . THR A 1 111 ? -36.064 0.514 3.269 1.00 54.88 111 THR A CA 1
ATOM 872 C C . THR A 1 111 ? -37.182 0.583 4.317 1.00 54.88 111 THR A C 1
ATOM 874 O O . THR A 1 111 ? -38.299 0.960 3.978 1.00 54.88 111 THR A O 1
ATOM 877 N N . ALA A 1 112 ? -36.881 0.340 5.599 1.00 53.31 112 ALA A N 1
ATOM 878 C CA . ALA A 1 112 ? -37.846 0.466 6.700 1.00 53.31 112 ALA A CA 1
ATOM 879 C C . ALA A 1 112 ? -38.263 1.926 6.991 1.00 53.31 112 ALA A C 1
ATOM 881 O O . ALA A 1 112 ? -39.431 2.200 7.253 1.00 53.31 112 ALA A O 1
ATOM 882 N N . ALA A 1 113 ? -37.348 2.894 6.856 1.00 49.66 113 ALA A N 1
ATOM 883 C CA . ALA A 1 113 ? -37.665 4.322 6.995 1.00 49.66 113 ALA A CA 1
ATOM 884 C C . ALA A 1 113 ? -38.547 4.877 5.855 1.00 49.66 113 ALA A C 1
ATOM 886 O O . ALA A 1 113 ? -39.103 5.968 5.981 1.00 49.66 113 ALA A O 1
ATOM 887 N N . SER A 1 114 ? -38.685 4.135 4.750 1.00 50.25 114 SER A N 1
ATOM 888 C CA . SER A 1 114 ? -39.628 4.450 3.668 1.00 50.25 114 SER A CA 1
ATOM 889 C C . SER A 1 114 ? -41.032 3.868 3.912 1.00 50.25 114 SER A C 1
ATOM 891 O O . SER A 1 114 ? -41.958 4.243 3.199 1.00 50.25 114 SER A O 1
ATOM 893 N N . ASP A 1 115 ? -41.199 2.997 4.916 1.00 47.06 115 ASP A N 1
ATOM 894 C CA . ASP A 1 115 ? -42.466 2.334 5.272 1.00 47.06 115 ASP A CA 1
ATOM 895 C C . ASP A 1 115 ? -43.165 3.017 6.473 1.00 47.06 115 ASP A C 1
ATOM 897 O O . ASP A 1 115 ? -44.385 3.155 6.495 1.00 47.06 115 ASP A O 1
ATOM 901 N N . GLU A 1 116 ? -42.411 3.596 7.421 1.00 44.84 116 GLU A N 1
ATOM 902 C CA . GLU A 1 116 ? -42.974 4.383 8.545 1.00 44.84 116 GLU A CA 1
ATOM 903 C C . GLU A 1 116 ? -43.420 5.816 8.165 1.00 44.84 116 GLU A C 1
ATOM 905 O O . GLU A 1 116 ? -43.965 6.544 8.994 1.00 44.84 116 GLU A O 1
ATOM 910 N N . GLY A 1 117 ? -43.226 6.235 6.908 1.00 44.50 117 GLY A N 1
ATOM 911 C CA . GLY A 1 117 ? -43.729 7.506 6.363 1.00 44.50 117 GLY A CA 1
ATOM 912 C C . GLY A 1 117 ? -45.110 7.420 5.699 1.00 44.50 117 GLY A C 1
ATOM 913 O O . GLY A 1 117 ? -45.646 8.449 5.297 1.00 44.50 117 GLY A O 1
ATOM 914 N N . ALA A 1 118 ? -45.683 6.217 5.580 1.00 45.69 118 ALA A N 1
ATOM 915 C CA . ALA A 1 118 ? -46.966 5.953 4.919 1.00 45.69 118 ALA A CA 1
ATOM 916 C C . ALA A 1 118 ? -48.070 5.517 5.908 1.00 45.69 118 ALA A C 1
ATOM 918 O O . ALA A 1 118 ? -48.970 4.763 5.555 1.00 45.69 118 ALA A O 1
ATOM 919 N N . SER A 1 119 ? -47.985 5.967 7.167 1.00 46.09 119 SER A N 1
ATOM 920 C CA . SER A 1 119 ? -48.971 5.683 8.227 1.00 46.09 119 SER A CA 1
ATOM 921 C C . SER A 1 119 ? -49.826 6.897 8.624 1.00 46.09 119 SER A C 1
ATOM 923 O O . SER A 1 119 ? -50.295 6.966 9.757 1.00 46.09 119 SER A O 1
ATOM 925 N N . ASP A 1 120 ? -50.053 7.847 7.717 1.00 48.47 120 ASP A N 1
ATOM 926 C CA . ASP A 1 120 ? -51.155 8.807 7.842 1.00 48.47 120 ASP A CA 1
ATOM 927 C C . ASP A 1 120 ? -51.725 9.058 6.437 1.00 48.47 120 ASP A C 1
ATOM 929 O O . ASP A 1 120 ? -50.992 9.442 5.528 1.00 48.47 120 ASP A O 1
ATOM 933 N N . GLU A 1 121 ? -53.024 8.809 6.286 1.00 50.78 121 GLU A N 1
ATOM 934 C CA . GLU A 1 121 ? -53.846 8.929 5.072 1.00 50.78 121 GLU A CA 1
ATOM 935 C C . GLU A 1 121 ? -53.888 7.707 4.111 1.00 50.78 121 GLU A C 1
ATOM 937 O O . GLU A 1 121 ? -52.995 7.448 3.309 1.00 50.78 121 GLU A O 1
ATOM 942 N N . ASP A 1 122 ? -55.030 7.006 4.162 1.00 49.81 122 ASP A N 1
ATOM 943 C CA . ASP A 1 122 ? -55.644 6.222 3.076 1.00 49.81 122 ASP A CA 1
ATOM 944 C C . ASP A 1 122 ? -54.915 4.986 2.508 1.00 49.81 122 ASP A C 1
ATOM 946 O O . ASP A 1 122 ? -54.534 4.932 1.340 1.00 49.81 122 ASP A O 1
ATOM 950 N N . VAL A 1 123 ? -54.920 3.886 3.270 1.00 51.94 123 VAL A N 1
ATOM 951 C CA . VAL A 1 123 ? -54.999 2.543 2.661 1.00 51.94 123 VAL A CA 1
ATOM 952 C C . VAL A 1 123 ? -56.202 1.794 3.230 1.00 51.94 123 VAL A C 1
ATOM 954 O O . VAL A 1 123 ? -56.098 0.841 3.998 1.00 51.94 123 VAL A O 1
ATOM 957 N N . VAL A 1 124 ? -57.385 2.263 2.839 1.00 50.28 124 VAL A N 1
ATOM 958 C CA . VAL A 1 124 ? -58.551 1.396 2.667 1.00 50.28 124 VAL A CA 1
ATOM 959 C C . VAL A 1 124 ? -58.541 0.881 1.232 1.00 50.28 124 VAL A C 1
ATOM 961 O O . VAL A 1 124 ? -59.106 1.492 0.339 1.00 50.28 124 VAL A O 1
ATOM 964 N N . GLU A 1 125 ? -57.928 -0.273 1.012 1.00 49.41 125 GLU A N 1
ATOM 965 C CA . GLU A 1 125 ? -58.364 -1.171 -0.059 1.00 49.41 125 GLU A CA 1
ATOM 966 C C . GLU A 1 125 ? -58.464 -2.553 0.578 1.00 49.41 125 GLU A C 1
ATOM 968 O O . GLU A 1 125 ? -57.534 -3.360 0.614 1.00 49.41 125 GLU A O 1
ATOM 973 N N . ALA A 1 126 ? -59.606 -2.752 1.227 1.00 50.31 126 ALA A N 1
ATOM 974 C CA . ALA A 1 126 ? -60.037 -4.052 1.672 1.00 50.31 126 ALA A CA 1
ATOM 975 C C . ALA A 1 126 ? -60.395 -4.878 0.436 1.00 50.31 126 ALA A C 1
ATOM 977 O O . ALA A 1 126 ? -61.483 -4.713 -0.094 1.00 50.31 126 ALA A O 1
ATOM 978 N N . GLU A 1 127 ? -59.532 -5.801 0.020 1.00 48.84 127 GLU A N 1
ATOM 979 C CA . GLU A 1 127 ? -60.000 -7.028 -0.627 1.00 48.84 127 GLU A CA 1
ATOM 980 C C . GLU A 1 127 ? -58.970 -8.148 -0.442 1.00 48.84 127 GLU A C 1
ATOM 982 O O . GLU A 1 127 ? -58.094 -8.398 -1.267 1.00 48.84 127 GLU A O 1
ATOM 987 N N . ILE A 1 128 ? -59.060 -8.815 0.708 1.00 44.84 128 ILE A N 1
ATOM 988 C CA . ILE A 1 128 ? -58.461 -10.126 0.937 1.00 44.84 128 ILE A CA 1
ATOM 989 C C . ILE A 1 128 ? -59.618 -11.099 1.176 1.00 44.84 128 ILE A C 1
ATOM 991 O O . ILE A 1 128 ? -60.266 -11.008 2.216 1.00 44.84 128 ILE A O 1
ATOM 995 N N . ILE A 1 129 ? -59.757 -12.039 0.224 1.00 43.34 129 ILE A N 1
ATOM 996 C CA . ILE A 1 129 ? -60.168 -13.453 0.393 1.00 43.34 129 ILE A CA 1
ATOM 997 C C . ILE A 1 129 ? -61.657 -13.656 0.721 1.00 43.34 129 ILE A C 1
ATOM 999 O O . ILE A 1 129 ? -62.209 -13.000 1.589 1.00 43.34 129 ILE A O 1
ATOM 1003 N N . ASP A 1 130 ? -62.401 -14.599 0.160 1.00 44.66 130 ASP A N 1
ATOM 1004 C CA . ASP A 1 130 ? -62.236 -15.688 -0.810 1.00 44.66 130 ASP A CA 1
ATOM 1005 C C . ASP A 1 130 ? -63.630 -16.356 -0.857 1.00 44.66 130 ASP A C 1
ATOM 1007 O O . ASP A 1 130 ? -64.511 -16.025 -0.061 1.00 44.66 130 ASP A O 1
ATOM 1011 N N . GLU A 1 131 ? -63.796 -17.323 -1.748 1.00 45.09 131 GLU A N 1
ATOM 1012 C CA . GLU A 1 131 ? -64.863 -18.328 -1.736 1.00 45.09 131 GLU A CA 1
ATOM 1013 C C . GLU A 1 131 ? -66.285 -17.887 -2.130 1.00 45.09 131 GLU A C 1
ATOM 1015 O O . GLU A 1 131 ? -67.106 -17.456 -1.328 1.00 45.09 131 GLU A O 1
ATOM 1020 N N . GLY A 1 132 ? -66.630 -18.256 -3.368 1.00 47.88 132 GLY A N 1
ATOM 1021 C CA . GLY A 1 132 ? -67.606 -19.333 -3.520 1.00 47.88 132 GLY A CA 1
ATOM 1022 C C . GLY A 1 132 ? -69.031 -18.957 -3.932 1.00 47.88 132 GLY A C 1
ATOM 1023 O O . GLY A 1 132 ? -69.621 -17.992 -3.467 1.00 47.88 132 GLY A O 1
ATOM 1024 N N . ASP A 1 133 ? -69.583 -19.867 -4.735 1.00 46.22 133 ASP A N 1
ATOM 1025 C CA . ASP A 1 133 ? -71.006 -20.202 -4.857 1.00 46.22 133 ASP A CA 1
ATOM 1026 C C . ASP A 1 133 ? -71.860 -19.494 -5.932 1.00 46.22 133 AS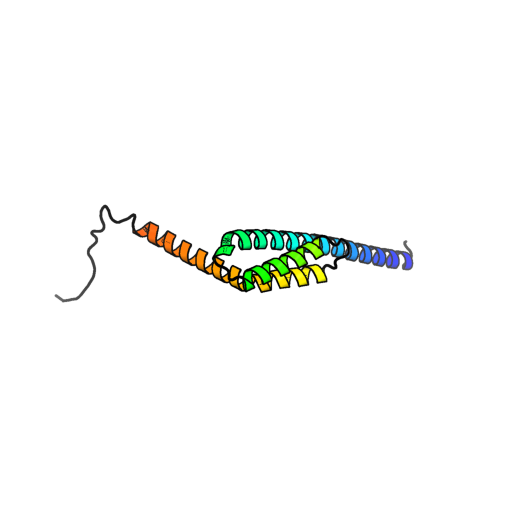P A C 1
ATOM 1028 O O . ASP A 1 133 ? -72.430 -18.421 -5.759 1.00 46.22 133 ASP A O 1
ATOM 1032 N N . GLU A 1 134 ? -71.900 -20.169 -7.088 1.00 49.47 134 GLU A N 1
ATOM 1033 C CA . GLU A 1 134 ? -73.099 -20.657 -7.792 1.00 49.47 134 GLU A CA 1
ATOM 1034 C C . GLU A 1 134 ? -74.397 -19.819 -7.756 1.00 49.47 134 GLU A C 1
ATOM 1036 O O . GLU A 1 134 ? -75.029 -19.668 -6.713 1.00 49.47 134 GLU A O 1
ATOM 1041 N N . SER A 1 135 ? -74.891 -19.429 -8.946 1.00 48.50 135 SER A N 1
ATOM 1042 C CA . SER A 1 135 ? -76.243 -19.733 -9.497 1.00 48.50 135 SER A CA 1
ATOM 1043 C C . SER A 1 135 ? -76.551 -18.912 -10.751 1.00 48.50 135 SER A C 1
ATOM 1045 O O . SER A 1 135 ? -76.603 -17.666 -10.650 1.00 48.50 135 SER A O 1
#